Protein AF-E1SM81-F1 (afdb_monomer_lite)

Radius of gyration: 26.09 Å; chains: 1; bounding box: 72×78×33 Å

InterPro domains:
  IPR012658 Uncharacterized protein YheV [PF09526] (25-69)
  IPR012658 Uncharacterized protein YheV [TIGR02443] (25-74)

Secondary structure (DSSP, 8-state):
--------SSSSSSSSSS---------EE-TTPBPTTT--BS-EEEEEETTEEEEEETTT--EEEE--------------------

Foldseek 3Di:
DDDDDDDDDPPPPVPPPDDPPPPPFDWDFDAQDQDPPPRDGSQWIWTDDPNWIKIAGNPPGDIDTHGPPPPPDPPDPDDPDPDDDD

Structure (mmCIF, N/CA/C/O backbone):
data_AF-E1SM81-F1
#
_entry.id   AF-E1SM81-F1
#
loop_
_atom_site.group_PDB
_atom_site.id
_atom_site.type_symbol
_atom_site.label_atom_id
_atom_site.label_alt_id
_atom_site.label_comp_id
_atom_site.label_asym_id
_atom_site.label_entity_id
_atom_site.label_seq_id
_atom_site.pdbx_PDB_ins_code
_atom_site.Cartn_x
_atom_site.Cartn_y
_atom_site.Cartn_z
_atom_site.occupancy
_atom_site.B_iso_or_equiv
_atom_site.auth_seq_id
_atom_site.auth_comp_id
_atom_site.auth_asym_id
_atom_site.auth_atom_id
_atom_site.pdbx_PDB_model_num
ATOM 1 N N . MET A 1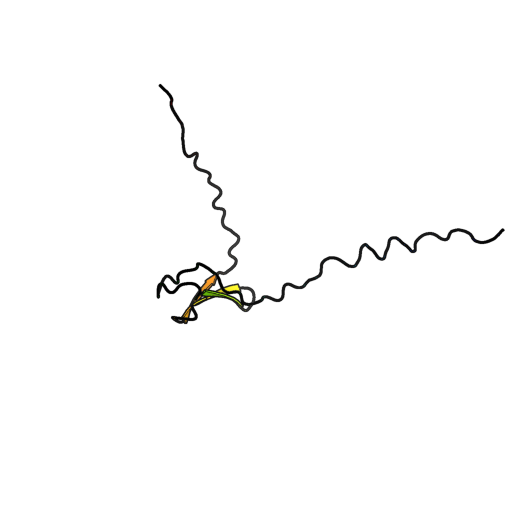 1 ? 57.931 -36.676 -0.839 1.00 48.88 1 MET A N 1
ATOM 2 C CA . MET A 1 1 ? 57.787 -35.943 -2.117 1.00 48.88 1 MET A CA 1
ATOM 3 C C . MET A 1 1 ? 56.404 -36.216 -2.694 1.00 48.88 1 MET A C 1
ATOM 5 O O . MET A 1 1 ? 56.254 -37.087 -3.537 1.00 48.88 1 MET A O 1
ATOM 9 N N . LEU A 1 2 ? 55.373 -35.536 -2.186 1.00 48.84 2 LEU A N 1
ATOM 10 C CA . LEU A 1 2 ? 54.003 -35.679 -2.674 1.00 48.84 2 LEU A CA 1
ATOM 11 C C . LEU A 1 2 ? 53.319 -34.307 -2.725 1.00 48.84 2 LEU A C 1
ATOM 13 O O . LEU A 1 2 ? 53.224 -33.624 -1.713 1.00 48.84 2 LEU A O 1
ATOM 17 N N . ARG A 1 3 ? 52.771 -34.031 -3.913 1.00 47.59 3 ARG A N 1
ATOM 18 C CA . ARG A 1 3 ? 51.586 -33.211 -4.204 1.00 47.59 3 ARG A CA 1
ATOM 19 C C . ARG A 1 3 ? 51.767 -31.693 -4.165 1.00 47.59 3 ARG A C 1
ATOM 21 O O . ARG A 1 3 ? 51.494 -31.003 -3.193 1.00 47.59 3 ARG A O 1
ATOM 28 N N . THR A 1 4 ? 52.150 -31.218 -5.346 1.00 52.38 4 THR A N 1
ATOM 29 C CA . THR A 1 4 ? 51.879 -29.899 -5.911 1.00 52.38 4 THR A CA 1
ATOM 30 C C . THR A 1 4 ? 50.508 -29.357 -5.495 1.00 52.38 4 THR A C 1
ATOM 32 O O . THR A 1 4 ? 49.457 -29.952 -5.738 1.00 52.38 4 THR A O 1
ATOM 35 N N . TRP A 1 5 ? 50.543 -28.197 -4.848 1.00 53.09 5 TRP A N 1
ATOM 36 C CA . TRP A 1 5 ? 49.398 -27.416 -4.406 1.00 53.09 5 TRP A CA 1
ATOM 37 C C . TRP A 1 5 ? 48.720 -26.811 -5.645 1.00 53.09 5 TRP A C 1
ATOM 39 O O . TRP A 1 5 ? 49.097 -25.747 -6.134 1.00 53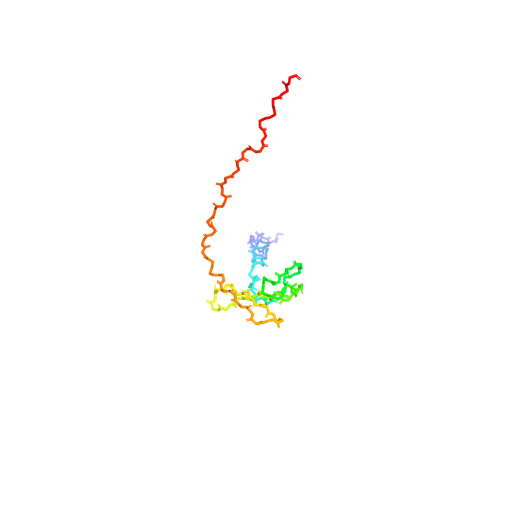.09 5 TRP A O 1
ATOM 49 N N . LYS A 1 6 ? 47.765 -27.546 -6.225 1.00 46.25 6 LYS A N 1
ATOM 50 C CA . LYS A 1 6 ? 46.939 -27.069 -7.338 1.00 46.25 6 LYS A CA 1
ATOM 51 C C . LYS A 1 6 ? 45.886 -26.111 -6.781 1.00 46.25 6 LYS A C 1
ATOM 53 O O . LYS A 1 6 ? 44.802 -26.512 -6.372 1.00 46.25 6 LYS A O 1
ATOM 58 N N . SER A 1 7 ? 46.315 -24.862 -6.653 1.00 54.44 7 SER A N 1
ATOM 59 C CA . SER A 1 7 ? 45.563 -23.657 -7.002 1.00 54.44 7 SER A CA 1
ATOM 60 C C . SER A 1 7 ? 44.061 -23.841 -7.284 1.00 54.44 7 SER A C 1
ATOM 62 O O . SER A 1 7 ? 43.667 -24.495 -8.247 1.00 54.44 7 SER A O 1
ATOM 64 N N . GLY A 1 8 ? 43.233 -23.127 -6.508 1.00 53.66 8 GLY A N 1
ATOM 65 C CA . GLY A 1 8 ? 42.016 -22.507 -7.052 1.00 53.66 8 GLY A CA 1
ATOM 66 C C . GLY A 1 8 ? 40.649 -22.979 -6.548 1.00 53.66 8 GLY A C 1
ATOM 67 O O . GLY A 1 8 ? 39.653 -22.599 -7.145 1.00 53.66 8 GLY A O 1
ATOM 68 N N . GLY A 1 9 ? 40.550 -23.778 -5.481 1.00 48.19 9 GLY A N 1
ATOM 69 C CA . GLY A 1 9 ? 39.257 -24.364 -5.079 1.00 48.19 9 GLY A CA 1
ATOM 70 C C . GLY A 1 9 ? 38.441 -23.623 -4.010 1.00 48.19 9 GLY A C 1
ATOM 71 O O . GLY A 1 9 ? 37.259 -23.910 -3.863 1.00 48.19 9 GLY A O 1
ATOM 72 N N . MET A 1 10 ? 39.037 -22.702 -3.240 1.00 47.09 10 MET A N 1
ATOM 73 C CA . MET A 1 10 ? 38.418 -22.192 -1.998 1.00 47.09 10 MET A CA 1
ATOM 74 C C . MET A 1 10 ? 37.905 -20.738 -2.075 1.00 47.09 10 MET A C 1
ATOM 76 O O . MET A 1 10 ? 37.355 -20.242 -1.101 1.00 47.09 10 MET A O 1
ATOM 80 N N . ILE A 1 11 ? 38.029 -20.055 -3.224 1.00 49.97 11 ILE A N 1
ATOM 81 C CA . ILE A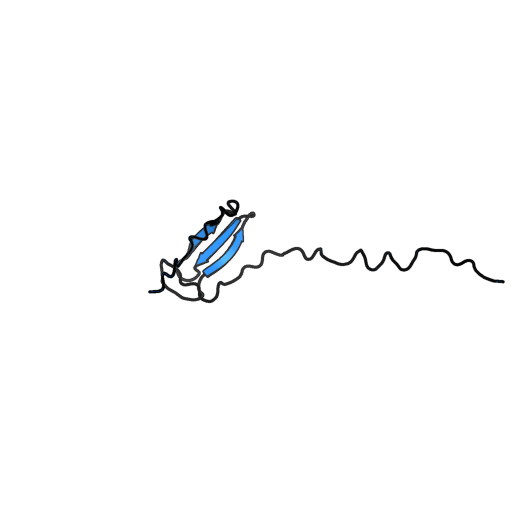 1 11 ? 37.580 -18.650 -3.391 1.00 49.97 11 ILE A CA 1
ATOM 82 C C . ILE A 1 11 ? 36.247 -18.546 -4.164 1.00 49.97 11 ILE A C 1
ATOM 84 O O . ILE A 1 11 ? 35.560 -17.534 -4.090 1.00 49.97 11 ILE A O 1
ATOM 88 N N . ALA A 1 12 ? 35.807 -19.601 -4.860 1.00 48.91 12 ALA A N 1
ATOM 89 C CA . ALA A 1 12 ? 34.608 -19.522 -5.703 1.00 48.91 12 ALA A CA 1
ATOM 90 C C . ALA A 1 12 ? 33.275 -19.721 -4.954 1.00 48.91 12 ALA A C 1
ATOM 92 O O . ALA A 1 12 ? 32.229 -19.346 -5.474 1.00 48.91 12 ALA A O 1
ATOM 93 N N . TYR A 1 13 ? 33.277 -20.294 -3.744 1.00 53.22 13 TYR A N 1
ATOM 94 C CA . TYR A 1 13 ? 32.019 -20.611 -3.049 1.00 53.22 13 TYR A CA 1
ATOM 95 C C . TYR A 1 13 ? 31.398 -19.408 -2.314 1.00 53.22 13 TYR A C 1
ATOM 97 O O . TYR A 1 13 ? 30.189 -19.374 -2.097 1.00 53.22 13 TYR A O 1
ATOM 105 N N . PHE A 1 14 ? 32.201 -18.397 -1.958 1.00 51.38 14 PHE A N 1
ATOM 106 C CA . PHE A 1 14 ? 31.739 -17.234 -1.186 1.00 51.38 14 PHE A CA 1
ATOM 107 C C . PHE A 1 14 ? 31.262 -16.045 -2.039 1.00 51.38 14 PHE A C 1
ATOM 109 O O . PHE A 1 14 ? 30.594 -15.165 -1.511 1.00 51.38 14 PHE A O 1
ATOM 116 N N . ALA A 1 15 ? 31.527 -16.028 -3.350 1.00 54.53 15 ALA A N 1
ATOM 117 C CA . ALA A 1 15 ? 31.126 -14.931 -4.244 1.00 54.53 15 ALA A CA 1
ATOM 118 C C . ALA A 1 15 ? 29.756 -15.132 -4.932 1.00 54.53 15 ALA A C 1
ATOM 120 O O . ALA A 1 15 ? 29.343 -14.289 -5.721 1.00 54.53 15 ALA A O 1
ATOM 121 N N . ALA A 1 16 ? 29.054 -16.245 -4.677 1.00 55.91 16 ALA A N 1
ATOM 122 C CA . ALA A 1 16 ? 27.891 -16.655 -5.477 1.00 55.91 16 ALA A CA 1
ATOM 123 C C . ALA A 1 16 ? 26.540 -16.707 -4.728 1.00 55.91 16 ALA A C 1
ATOM 125 O O . ALA A 1 16 ? 25.542 -17.086 -5.339 1.00 55.91 16 ALA A O 1
ATOM 126 N N . GLN A 1 17 ? 26.466 -16.362 -3.432 1.00 58.03 17 GLN A N 1
ATOM 127 C CA . GLN A 1 17 ? 25.267 -16.629 -2.603 1.00 58.03 17 GLN A CA 1
ATOM 128 C C . GLN A 1 17 ? 24.510 -15.415 -2.033 1.00 58.03 17 GLN A C 1
ATOM 130 O O . GLN A 1 17 ? 23.532 -15.584 -1.310 1.00 58.03 17 GLN A O 1
ATOM 135 N N . GLN A 1 18 ? 24.868 -14.192 -2.392 1.00 56.53 18 GLN A N 1
ATOM 136 C CA . GLN A 1 18 ? 24.158 -12.973 -1.986 1.00 56.53 18 GLN A CA 1
ATOM 137 C C . GLN A 1 18 ? 23.918 -12.213 -3.309 1.00 56.53 18 GLN A C 1
ATOM 139 O O . GLN A 1 18 ? 24.872 -11.995 -4.033 1.00 56.53 18 GLN A O 1
ATOM 144 N N . GLU A 1 19 ? 22.725 -11.868 -3.816 1.00 57.09 19 GLU A N 1
ATOM 145 C CA . GLU A 1 19 ? 21.544 -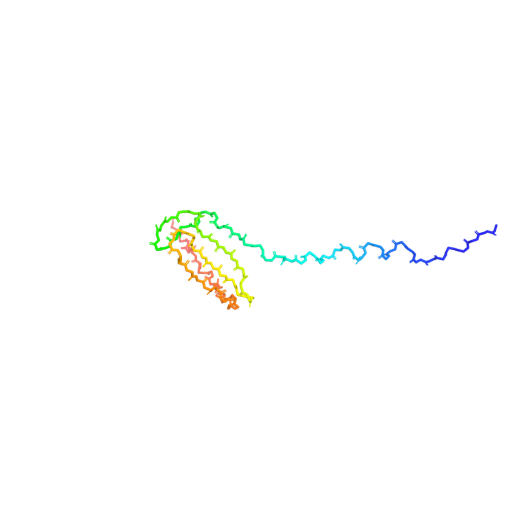11.280 -3.165 1.00 57.09 19 GLU A CA 1
ATOM 146 C C . GLU A 1 19 ? 20.261 -11.394 -4.046 1.00 57.09 19 GLU A C 1
ATOM 148 O O . GLU A 1 19 ? 19.485 -10.451 -4.165 1.00 57.09 19 GLU A O 1
ATOM 153 N N . ARG A 1 20 ? 19.963 -12.526 -4.708 1.00 58.25 20 ARG A N 1
ATOM 154 C CA . ARG A 1 20 ? 18.693 -12.669 -5.473 1.00 58.25 20 ARG A CA 1
ATOM 155 C C . ARG A 1 20 ? 17.500 -13.039 -4.589 1.00 58.25 20 ARG A C 1
ATOM 157 O O . ARG A 1 20 ? 16.805 -14.018 -4.855 1.00 58.25 20 ARG A O 1
ATOM 164 N N . LYS A 1 21 ? 17.220 -12.262 -3.541 1.00 55.09 21 LYS A N 1
ATOM 165 C CA . LYS A 1 21 ? 15.912 -12.345 -2.877 1.00 55.09 21 LYS A CA 1
ATOM 166 C C . LYS A 1 21 ? 14.942 -11.494 -3.687 1.00 55.09 21 LYS A C 1
ATOM 168 O O . LYS A 1 21 ? 14.765 -10.313 -3.413 1.00 55.09 21 LYS A O 1
ATOM 173 N N . GLN A 1 22 ? 14.376 -12.107 -4.729 1.00 56.03 22 GLN A N 1
ATOM 174 C CA . GLN A 1 22 ? 13.234 -11.569 -5.465 1.00 56.03 22 GLN A CA 1
ATOM 175 C C . GLN A 1 22 ? 12.243 -10.982 -4.454 1.00 56.03 22 GLN A C 1
ATOM 177 O O . GLN A 1 22 ? 11.714 -11.700 -3.600 1.00 56.03 22 GLN A O 1
ATOM 182 N N . MET A 1 23 ? 12.055 -9.663 -4.509 1.00 57.91 23 MET A N 1
ATOM 183 C CA . MET A 1 23 ? 11.038 -8.967 -3.737 1.00 57.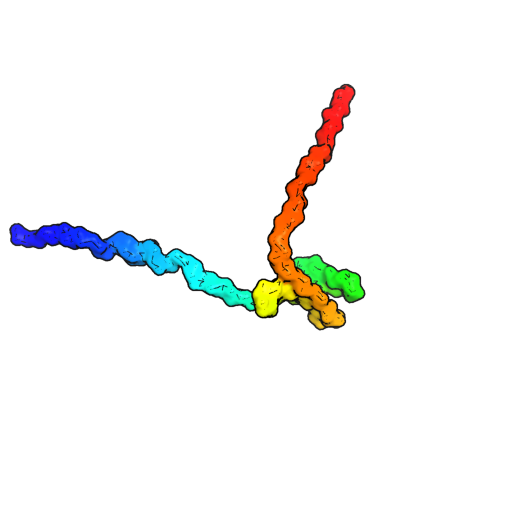91 23 MET A CA 1
ATOM 184 C C . MET A 1 23 ? 9.688 -9.417 -4.286 1.00 57.91 23 MET A C 1
ATOM 186 O O . MET A 1 23 ? 9.157 -8.832 -5.221 1.00 57.91 23 MET A O 1
ATOM 190 N N . ALA A 1 24 ? 9.148 -10.507 -3.740 1.00 62.22 24 ALA A N 1
ATOM 191 C CA . ALA A 1 24 ? 7.738 -10.805 -3.896 1.00 62.22 24 ALA A CA 1
ATOM 192 C C . ALA A 1 24 ? 6.993 -9.573 -3.382 1.00 62.22 24 ALA A C 1
ATOM 194 O O . ALA A 1 24 ? 7.120 -9.241 -2.199 1.00 62.22 24 ALA A O 1
ATOM 195 N N . THR A 1 25 ? 6.293 -8.870 -4.270 1.00 66.88 25 THR A N 1
ATOM 196 C CA . THR A 1 25 ? 5.528 -7.679 -3.918 1.00 66.88 25 THR A CA 1
ATOM 197 C C . THR A 1 25 ? 4.411 -8.082 -2.962 1.00 66.88 25 THR A C 1
ATOM 199 O O . THR A 1 25 ? 3.313 -8.462 -3.360 1.00 66.88 25 THR A O 1
ATOM 202 N N . LYS A 1 26 ? 4.724 -8.079 -1.668 1.00 72.88 26 LYS A N 1
ATOM 203 C CA . LYS A 1 26 ? 3.769 -8.378 -0.612 1.00 72.88 26 LYS A CA 1
ATOM 204 C C . LYS A 1 26 ? 2.884 -7.162 -0.417 1.00 72.88 26 LYS A C 1
ATOM 206 O O . LYS A 1 26 ? 3.383 -6.051 -0.247 1.00 72.88 26 LYS A O 1
ATOM 211 N N . LYS A 1 27 ? 1.574 -7.402 -0.397 1.00 81.88 27 LYS A N 1
ATOM 212 C CA . LYS A 1 27 ? 0.603 -6.407 0.053 1.00 81.88 27 LYS A CA 1
ATOM 213 C C . LYS A 1 27 ? 0.929 -6.055 1.510 1.00 81.88 27 LYS A C 1
ATOM 215 O O . LYS A 1 27 ? 1.102 -6.963 2.327 1.00 81.88 27 LYS A O 1
ATOM 220 N N . ARG A 1 28 ? 1.075 -4.767 1.820 1.00 86.81 28 ARG A N 1
ATOM 221 C CA . ARG A 1 28 ? 1.435 -4.246 3.151 1.00 86.81 28 ARG A CA 1
ATOM 222 C C . ARG A 1 28 ? 0.362 -3.277 3.636 1.00 86.81 28 ARG A C 1
ATOM 224 O O . ARG A 1 28 ? -0.116 -2.472 2.851 1.00 86.81 28 ARG A O 1
ATOM 231 N N . PHE A 1 29 ? -0.003 -3.340 4.911 1.00 87.25 29 PHE A N 1
ATOM 232 C CA . PHE A 1 29 ? -0.856 -2.325 5.536 1.00 87.25 29 PHE A CA 1
ATOM 233 C C . PHE A 1 29 ? 0.001 -1.167 6.046 1.00 87.25 29 PHE A C 1
ATOM 235 O O . PHE A 1 29 ? 1.122 -1.389 6.516 1.00 87.25 29 PHE A O 1
ATOM 242 N N . ILE A 1 30 ? -0.509 0.058 5.936 1.00 84.94 30 ILE A N 1
ATOM 243 C CA . ILE A 1 30 ? 0.174 1.260 6.418 1.00 84.94 30 ILE A CA 1
ATOM 244 C C . ILE A 1 30 ? -0.362 1.592 7.812 1.00 84.94 30 ILE A C 1
ATOM 246 O O . ILE A 1 30 ? -1.458 2.131 7.946 1.00 84.94 30 ILE A O 1
ATOM 250 N N . ALA A 1 31 ? 0.422 1.271 8.841 1.00 83.75 31 ALA A N 1
ATOM 251 C CA . ALA A 1 31 ? 0.105 1.649 10.214 1.00 83.75 31 ALA A CA 1
ATOM 252 C C . ALA A 1 31 ? 0.213 3.175 10.394 1.00 83.75 31 ALA A C 1
ATOM 254 O O . ALA A 1 31 ? 1.168 3.794 9.919 1.00 83.75 31 ALA A O 1
ATOM 255 N N . GLY A 1 32 ? -0.759 3.781 11.069 1.00 82.31 32 GLY A N 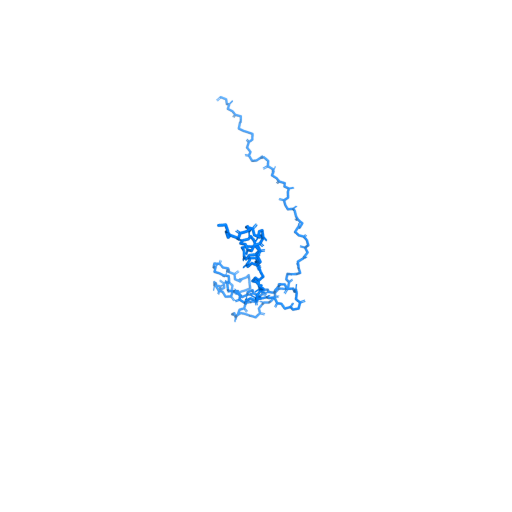1
ATOM 256 C CA . GLY A 1 32 ? -0.876 5.219 11.302 1.00 82.31 32 GLY A CA 1
ATOM 257 C C . GLY A 1 32 ? -1.447 6.021 10.129 1.00 82.31 32 GLY A C 1
ATOM 258 O O . GLY A 1 32 ? -1.563 7.241 10.238 1.00 82.31 32 GLY A O 1
ATOM 259 N N . ALA A 1 33 ? -1.813 5.385 9.011 1.00 85.94 33 ALA A N 1
ATOM 260 C CA . ALA A 1 33 ? -2.453 6.085 7.901 1.00 85.94 33 ALA A CA 1
ATOM 261 C C . ALA A 1 33 ? -3.948 6.288 8.175 1.00 85.94 33 ALA A C 1
ATOM 263 O O . ALA A 1 33 ? -4.688 5.319 8.337 1.00 85.94 33 ALA A O 1
ATOM 264 N N . GLN A 1 34 ? -4.391 7.547 8.164 1.00 87.62 34 GLN A N 1
ATOM 265 C CA . GLN A 1 34 ? -5.811 7.886 8.081 1.00 87.62 34 GLN A CA 1
ATOM 266 C C . GLN A 1 34 ? -6.239 7.988 6.624 1.00 87.62 34 GLN A C 1
ATOM 268 O O . GLN A 1 34 ? -5.605 8.672 5.814 1.00 87.62 34 GLN A O 1
ATOM 273 N N . CYS A 1 35 ? -7.342 7.328 6.290 1.00 85.62 35 CYS A N 1
ATOM 274 C CA . CYS A 1 35 ? -7.957 7.513 4.986 1.00 85.62 35 CYS A CA 1
ATOM 275 C C . CYS A 1 35 ? -8.531 8.941 4.870 1.00 85.62 35 CYS A C 1
ATOM 277 O O . CYS A 1 35 ? -9.284 9.350 5.751 1.00 85.62 35 CYS A O 1
ATOM 279 N N . PRO A 1 36 ? -8.262 9.700 3.791 1.00 83.50 36 PRO A N 1
ATOM 280 C CA . PRO A 1 36 ? -8.821 11.044 3.630 1.00 83.50 36 PRO A CA 1
ATOM 281 C C . PRO A 1 36 ? -10.344 11.052 3.419 1.00 83.50 36 PRO A C 1
ATOM 283 O O . PRO A 1 36 ? -10.975 12.072 3.669 1.00 83.50 36 PRO A O 1
ATOM 286 N N . GLU A 1 37 ? -10.939 9.939 2.970 1.00 86.38 37 GLU A N 1
ATOM 287 C CA . GLU A 1 37 ? -12.387 9.861 2.729 1.00 86.38 37 GLU A CA 1
ATOM 288 C C . GLU A 1 37 ? -13.178 9.445 3.970 1.00 86.38 37 GLU A C 1
ATOM 290 O O . GLU A 1 37 ? -14.187 10.067 4.282 1.00 86.38 37 GLU A O 1
ATOM 295 N N . CYS A 1 38 ? -12.730 8.414 4.694 1.00 88.38 38 CYS A N 1
ATOM 296 C CA . CYS A 1 38 ? -13.466 7.885 5.847 1.00 88.38 38 CYS A CA 1
ATOM 297 C C . CYS A 1 38 ? -12.816 8.167 7.207 1.00 88.38 38 CYS A C 1
ATOM 299 O O . CYS A 1 38 ? -13.419 7.845 8.222 1.00 88.38 38 CYS A O 1
ATOM 301 N N . GLN A 1 39 ? -11.610 8.748 7.246 1.00 87.31 39 GLN A N 1
ATOM 302 C CA . GLN A 1 39 ? -10.833 9.050 8.466 1.00 87.31 39 GLN A CA 1
ATOM 303 C C . GLN A 1 39 ? -10.497 7.836 9.348 1.00 87.31 39 GLN A C 1
ATOM 305 O O . GLN A 1 39 ? -9.930 7.987 10.428 1.00 87.31 39 GLN A O 1
ATOM 310 N N . GLU A 1 40 ? -10.765 6.629 8.852 1.00 86.06 40 GLU A N 1
ATOM 311 C CA . GLU A 1 40 ? -10.435 5.385 9.534 1.00 86.06 40 GLU A CA 1
ATOM 312 C C . GLU A 1 40 ? -8.914 5.189 9.576 1.00 86.06 40 GLU A C 1
ATOM 314 O O . GLU A 1 40 ? -8.211 5.432 8.583 1.00 86.06 40 GLU A O 1
ATOM 319 N N . GLN A 1 41 ? -8.410 4.764 10.734 1.00 89.00 41 GLN A N 1
ATOM 320 C CA . GLN A 1 41 ? -6.990 4.482 10.955 1.00 89.00 41 GLN A CA 1
ATOM 321 C C . GLN A 1 41 ? -6.644 3.061 10.495 1.00 89.00 41 GLN A C 1
ATOM 323 O O . GLN A 1 41 ? -7.502 2.180 10.464 1.00 89.00 41 GLN A O 1
ATOM 328 N N . ASP A 1 42 ? -5.390 2.843 10.093 1.00 85.50 42 ASP A N 1
ATOM 329 C CA . ASP A 1 42 ? -4.818 1.524 9.757 1.00 85.50 42 ASP A CA 1
ATOM 330 C C . ASP A 1 42 ? -5.559 0.746 8.654 1.00 85.50 42 ASP A C 1
ATOM 332 O O . ASP A 1 42 ? -5.370 -0.455 8.465 1.00 85.50 42 ASP A O 1
ATOM 336 N N . SER A 1 43 ? -6.389 1.445 7.881 1.00 88.12 43 SER A N 1
ATOM 337 C CA . SER A 1 43 ? -7.298 0.843 6.900 1.00 88.12 43 SER A CA 1
ATOM 338 C C . SER A 1 43 ? -6.744 0.861 5.477 1.00 88.12 43 SER A C 1
ATOM 340 O O . SER A 1 43 ? -7.396 0.391 4.547 1.00 88.12 43 SER A O 1
ATOM 342 N N . VAL A 1 44 ? -5.549 1.418 5.277 1.00 88.62 44 VAL A N 1
ATOM 343 C CA . VAL A 1 44 ? -4.938 1.578 3.955 1.00 88.62 44 VAL A CA 1
ATOM 344 C C . VAL A 1 44 ? -3.966 0.432 3.677 1.00 88.62 44 VAL A C 1
ATOM 346 O O . VAL A 1 44 ? -2.979 0.237 4.390 1.00 88.62 44 VAL A O 1
ATOM 349 N N . MET A 1 45 ? -4.228 -0.312 2.608 1.00 88.00 45 MET A N 1
ATOM 350 C CA . MET A 1 45 ? -3.384 -1.368 2.063 1.00 88.00 45 MET A CA 1
ATOM 351 C C . MET A 1 45 ? -2.620 -0.849 0.846 1.00 88.00 45 MET A C 1
ATOM 353 O O . MET A 1 45 ? -3.194 -0.209 -0.024 1.00 88.00 45 MET A O 1
ATOM 357 N N . LEU A 1 46 ? -1.335 -1.168 0.755 1.00 86.06 46 LEU A N 1
ATOM 358 C CA . LEU A 1 46 ? -0.486 -0.882 -0.392 1.00 86.06 46 LEU A CA 1
ATOM 359 C C . LEU A 1 46 ? -0.057 -2.194 -1.050 1.00 86.06 46 LEU A C 1
ATOM 361 O O . LEU A 1 46 ? 0.487 -3.086 -0.393 1.00 86.06 46 LEU A O 1
ATOM 365 N N . TYR A 1 47 ? -0.298 -2.321 -2.348 1.00 86.12 47 TYR A N 1
ATOM 366 C CA . TYR A 1 47 ? 0.103 -3.464 -3.165 1.00 86.12 47 TYR A CA 1
ATOM 367 C C . TYR A 1 47 ? 0.602 -2.994 -4.529 1.00 86.12 47 TYR A C 1
ATOM 369 O O . TYR A 1 47 ? 0.249 -1.908 -4.953 1.00 86.12 47 TYR A O 1
ATOM 377 N N . ALA A 1 48 ? 1.418 -3.786 -5.229 1.00 84.62 48 ALA A N 1
ATOM 378 C CA . ALA A 1 48 ? 1.734 -3.483 -6.625 1.00 84.62 48 ALA A CA 1
ATOM 379 C C . ALA A 1 48 ? 0.871 -4.327 -7.555 1.00 84.62 48 ALA A C 1
ATOM 381 O O . ALA A 1 48 ? 0.821 -5.552 -7.423 1.00 84.62 48 ALA A O 1
ATOM 382 N N . GLU A 1 49 ? 0.228 -3.663 -8.505 1.00 82.94 49 GLU A N 1
ATOM 383 C CA . GLU A 1 49 ? -0.537 -4.279 -9.579 1.00 82.94 49 GLU A CA 1
ATOM 384 C C . GLU A 1 49 ? 0.094 -3.867 -10.911 1.00 82.94 49 GLU A C 1
ATOM 386 O O . GLU A 1 49 ? 0.280 -2.685 -11.183 1.00 82.94 49 GLU A O 1
ATOM 391 N N . SER A 1 50 ? 0.495 -4.847 -11.727 1.00 80.31 50 SER A N 1
ATOM 392 C CA . SER A 1 50 ? 1.077 -4.609 -13.061 1.00 80.31 50 SER A CA 1
ATOM 393 C C . SER A 1 50 ? 2.287 -3.655 -13.094 1.00 80.31 50 SER A C 1
ATOM 395 O O . SER A 1 50 ? 2.527 -2.988 -14.095 1.00 80.31 50 SER A O 1
ATOM 397 N N . GLY A 1 51 ? 3.065 -3.594 -12.006 1.00 77.44 51 GLY A N 1
ATOM 398 C CA . GLY A 1 51 ? 4.240 -2.719 -11.887 1.00 77.44 51 GLY A CA 1
ATOM 399 C C . GLY A 1 51 ? 3.949 -1.313 -11.349 1.00 77.44 51 GLY A C 1
ATOM 400 O O . GLY A 1 51 ? 4.878 -0.522 -11.220 1.00 77.44 51 GLY A O 1
ATOM 401 N N . VAL A 1 52 ? 2.696 -1.014 -10.996 1.00 80.88 52 VAL A N 1
ATOM 402 C CA . VAL A 1 52 ? 2.274 0.252 -10.381 1.00 80.88 52 VAL A CA 1
ATOM 403 C C . VAL A 1 52 ? 1.930 0.010 -8.914 1.00 80.88 52 VAL A C 1
ATOM 405 O O . VAL A 1 52 ? 1.237 -0.956 -8.596 1.00 80.88 52 VAL A O 1
ATOM 408 N N . GLU A 1 53 ? 2.410 0.867 -8.009 1.00 84.75 53 GLU A N 1
ATOM 409 C CA . GLU A 1 53 ? 2.003 0.816 -6.603 1.00 84.75 53 GLU A CA 1
ATOM 410 C C . GLU A 1 53 ? 0.585 1.380 -6.456 1.00 84.75 53 GLU A C 1
ATOM 412 O O . GLU A 1 53 ? 0.259 2.468 -6.924 1.00 84.75 53 GLU A O 1
ATOM 417 N N . VAL A 1 54 ? -0.283 0.627 -5.800 1.00 86.38 54 VAL A N 1
ATOM 418 C CA . VAL A 1 54 ? -1.687 0.951 -5.569 1.00 86.38 54 VAL A CA 1
ATOM 419 C C . VAL A 1 54 ? -1.913 1.004 -4.071 1.00 86.38 54 VAL A C 1
ATOM 421 O O . VAL A 1 54 ? -1.607 0.045 -3.362 1.00 86.38 54 VAL A O 1
ATOM 424 N N . MET A 1 55 ? -2.449 2.121 -3.587 1.00 87.19 55 MET A N 1
ATOM 425 C CA . MET A 1 55 ? -2.994 2.216 -2.236 1.00 87.19 55 MET A CA 1
ATOM 426 C C . MET A 1 55 ? -4.515 2.062 -2.301 1.00 87.19 55 MET A C 1
ATOM 428 O O . MET A 1 55 ? -5.165 2.684 -3.137 1.00 87.19 55 MET A O 1
ATOM 432 N N . GLU A 1 56 ? -5.086 1.265 -1.411 1.00 89.25 56 GLU A N 1
ATOM 433 C CA . GLU A 1 56 ? -6.514 0.972 -1.334 1.00 89.25 56 GLU A CA 1
ATOM 434 C C . GLU A 1 56 ? -6.965 0.980 0.127 1.00 89.25 56 GLU A C 1
ATOM 436 O O . GLU A 1 56 ? -6.335 0.362 0.980 1.00 89.25 56 GLU A O 1
ATOM 441 N N . CYS A 1 57 ? -8.050 1.684 0.435 1.00 91.31 57 CYS A N 1
ATOM 442 C CA . CYS A 1 57 ? -8.675 1.667 1.749 1.00 91.31 57 CYS A CA 1
ATOM 443 C C . CYS A 1 57 ? -9.695 0.527 1.830 1.00 91.31 57 CYS A C 1
ATOM 445 O O . CYS A 1 57 ? -10.667 0.521 1.074 1.00 91.31 57 CYS A O 1
ATOM 447 N N . VAL A 1 58 ? -9.526 -0.394 2.779 1.00 88.56 58 VAL A N 1
ATOM 448 C CA . VAL A 1 58 ? -10.446 -1.533 2.963 1.00 88.56 58 VAL A CA 1
ATOM 449 C C . VAL A 1 58 ? -11.789 -1.133 3.583 1.00 88.56 58 VAL A C 1
ATOM 451 O O . VAL A 1 58 ? -12.751 -1.885 3.476 1.00 88.56 58 VAL A O 1
ATOM 454 N N . ALA A 1 59 ? -11.868 0.041 4.219 1.00 88.31 59 ALA A N 1
ATOM 455 C CA . ALA A 1 59 ? -13.076 0.513 4.895 1.00 88.31 59 ALA A CA 1
ATOM 456 C C . ALA A 1 59 ? -14.071 1.195 3.937 1.00 88.31 59 ALA A C 1
ATOM 458 O O . ALA A 1 59 ? -15.273 0.966 4.035 1.00 88.31 59 ALA A O 1
ATOM 459 N N . CYS A 1 60 ? -13.584 2.016 2.999 1.00 89.81 60 CYS A N 1
ATOM 460 C CA . CYS A 1 60 ? -14.432 2.769 2.061 1.00 89.81 60 CYS A CA 1
ATOM 461 C C . CYS A 1 60 ? -14.245 2.394 0.581 1.00 89.81 60 CYS A C 1
ATOM 463 O O . CYS A 1 60 ? -15.022 2.840 -0.258 1.00 89.81 60 CYS A O 1
ATOM 465 N N . GLY A 1 61 ? -13.228 1.597 0.235 1.00 87.44 61 GLY A N 1
ATOM 466 C CA . GLY A 1 61 ? -12.931 1.214 -1.151 1.00 87.44 61 GLY A CA 1
ATOM 467 C C . GLY A 1 61 ? -12.197 2.282 -1.969 1.00 87.44 61 GLY A C 1
ATOM 468 O O . GLY A 1 61 ? -12.013 2.121 -3.176 1.00 87.44 61 GLY A O 1
ATOM 469 N N . TYR A 1 62 ? -11.758 3.376 -1.341 1.00 87.81 62 TYR A N 1
ATOM 470 C CA . TYR A 1 62 ? -10.958 4.404 -2.001 1.00 87.81 62 TYR A CA 1
ATOM 471 C C . TYR A 1 62 ? -9.617 3.835 -2.472 1.00 87.81 62 TYR A C 1
ATOM 473 O O . TYR A 1 62 ? -8.860 3.301 -1.664 1.00 87.81 62 TYR A O 1
ATOM 481 N N . ARG A 1 63 ? -9.287 4.003 -3.758 1.00 87.44 63 ARG A N 1
ATOM 482 C CA . ARG A 1 63 ? -8.019 3.547 -4.344 1.00 87.44 63 ARG A CA 1
ATOM 483 C C . ARG A 1 63 ? -7.282 4.665 -5.072 1.00 87.44 63 ARG A C 1
ATOM 485 O O . ARG A 1 63 ? -7.890 5.456 -5.798 1.00 87.44 63 ARG A O 1
ATOM 492 N N . LYS A 1 64 ? -5.961 4.708 -4.926 1.00 84.31 64 LYS A N 1
ATOM 493 C CA . LYS A 1 64 ? -5.070 5.577 -5.700 1.00 84.31 64 LYS A CA 1
ATOM 494 C C . LYS A 1 64 ? -3.936 4.749 -6.282 1.00 84.31 64 LYS A C 1
ATOM 496 O O . LYS A 1 64 ? -3.244 4.037 -5.565 1.00 84.31 64 LYS A O 1
ATOM 501 N N . HIS A 1 65 ? -3.755 4.869 -7.591 1.00 83.88 65 HIS A N 1
ATOM 502 C CA . HIS A 1 65 ? -2.594 4.336 -8.286 1.00 83.88 65 HIS A CA 1
ATOM 503 C C . HIS A 1 65 ? -1.499 5.393 -8.202 1.00 83.88 65 HIS A C 1
ATOM 505 O O . HIS A 1 65 ? -1.653 6.484 -8.753 1.00 83.88 65 HIS A O 1
ATOM 511 N N . GLN A 1 66 ? -0.429 5.090 -7.483 1.00 71.94 66 GLN A N 1
ATOM 512 C CA . GLN A 1 66 ? 0.782 5.884 -7.511 1.00 71.94 66 GLN A CA 1
ATOM 513 C C . GLN A 1 66 ? 1.679 5.250 -8.571 1.00 71.94 66 GLN A C 1
ATOM 515 O O . GLN A 1 66 ? 2.376 4.263 -8.329 1.00 71.94 66 GLN A O 1
ATOM 520 N N . ALA A 1 67 ? 1.599 5.780 -9.794 1.00 63.16 67 ALA A N 1
ATOM 521 C CA . ALA A 1 67 ? 2.643 5.514 -10.769 1.00 63.16 67 ALA A CA 1
ATOM 522 C C . ALA A 1 67 ? 3.975 5.937 -10.129 1.00 63.16 67 ALA A C 1
ATOM 524 O O . ALA A 1 67 ? 4.011 6.973 -9.455 1.00 63.16 67 ALA A O 1
ATOM 525 N N . PRO A 1 68 ? 5.056 5.156 -10.280 1.00 53.97 68 PRO A N 1
ATOM 526 C CA . PRO A 1 68 ? 6.383 5.622 -9.929 1.00 53.97 68 PRO A CA 1
ATOM 527 C C . PRO A 1 68 ? 6.792 6.675 -10.966 1.00 53.97 68 PRO A C 1
ATOM 529 O O . PRO A 1 68 ? 7.662 6.439 -11.800 1.00 53.97 68 PRO A O 1
ATOM 532 N N . ASP A 1 69 ? 6.131 7.831 -10.953 1.00 49.09 69 ASP A N 1
ATOM 533 C CA . ASP A 1 69 ? 6.703 9.038 -11.516 1.00 49.09 69 ASP A CA 1
ATOM 534 C C . ASP A 1 69 ? 7.985 9.270 -10.728 1.00 49.09 69 ASP A C 1
ATOM 536 O O . ASP A 1 69 ? 7.976 9.333 -9.492 1.00 49.09 69 ASP A O 1
ATOM 540 N N . ALA A 1 70 ? 9.098 9.250 -11.461 1.00 50.50 70 ALA A N 1
ATOM 541 C CA . ALA A 1 70 ? 10.428 9.526 -10.965 1.00 50.50 70 ALA A CA 1
ATOM 542 C C . ALA A 1 70 ? 10.333 10.614 -9.901 1.00 50.50 70 ALA A C 1
ATOM 544 O O . ALA A 1 70 ? 9.839 11.698 -10.187 1.00 50.50 70 ALA A O 1
ATOM 545 N N . ALA A 1 71 ? 10.738 10.273 -8.675 1.00 52.44 71 ALA A N 1
ATOM 546 C CA . ALA A 1 71 ? 10.702 11.144 -7.518 1.00 52.44 71 ALA A CA 1
ATOM 547 C C . ALA A 1 71 ? 11.139 12.561 -7.906 1.00 52.44 71 ALA A C 1
ATOM 549 O O . ALA A 1 71 ? 12.334 12.850 -8.011 1.00 52.44 71 ALA A O 1
ATOM 550 N N . GLU A 1 72 ? 10.169 13.444 -8.129 1.00 53.09 72 GLU A N 1
ATOM 551 C CA . GLU A 1 72 ? 10.423 14.840 -8.439 1.00 53.09 72 GLU A CA 1
ATOM 552 C C . GLU A 1 72 ? 10.688 15.539 -7.101 1.00 53.09 72 GLU A C 1
ATOM 554 O O . GLU A 1 72 ? 9.822 16.098 -6.434 1.00 53.09 72 GLU A O 1
ATOM 559 N N . GLN A 1 73 ? 11.909 15.294 -6.623 1.00 54.94 73 GLN A N 1
ATOM 560 C CA . GLN A 1 73 ? 12.811 16.229 -5.967 1.00 54.94 73 GLN A CA 1
ATOM 561 C C . GLN A 1 73 ? 12.118 17.418 -5.287 1.00 54.94 73 GLN A C 1
ATOM 563 O O . GLN A 1 73 ? 12.094 18.528 -5.812 1.00 54.94 73 GLN A O 1
ATOM 568 N N . LYS A 1 74 ? 11.709 17.250 -4.025 1.00 50.84 74 LYS A N 1
ATOM 569 C CA . LYS A 1 74 ? 11.730 18.384 -3.087 1.00 50.84 74 LYS A CA 1
ATOM 570 C C . LYS A 1 74 ? 13.160 18.598 -2.590 1.00 50.84 74 LYS A C 1
ATOM 572 O O . LYS A 1 74 ? 13.472 18.379 -1.424 1.00 50.84 74 LYS A O 1
ATOM 577 N N . ALA A 1 75 ? 14.039 18.988 -3.511 1.00 53.62 75 ALA A N 1
ATOM 578 C CA . ALA A 1 75 ? 15.325 19.588 -3.195 1.00 53.62 75 ALA A CA 1
ATOM 579 C C . ALA A 1 75 ? 15.102 21.099 -3.079 1.00 53.62 75 ALA A C 1
ATOM 581 O O . ALA A 1 75 ? 14.995 21.811 -4.069 1.00 53.62 75 ALA A O 1
ATOM 582 N N . GLY A 1 76 ? 14.966 21.567 -1.846 1.00 49.62 76 GLY A N 1
ATOM 583 C CA . GLY A 1 76 ? 14.761 22.975 -1.542 1.00 49.62 76 GLY A CA 1
ATOM 584 C C . GLY A 1 76 ? 14.745 23.162 -0.040 1.00 49.62 76 GLY A C 1
ATOM 585 O O . GLY A 1 76 ? 13.704 23.449 0.538 1.00 49.62 76 GLY A O 1
ATOM 586 N N . GLY A 1 77 ? 15.886 22.908 0.604 1.00 58.31 77 GLY A N 1
ATOM 587 C CA . GLY A 1 77 ? 16.111 23.364 1.968 1.00 58.31 77 GLY A CA 1
ATOM 588 C C . GLY A 1 77 ? 16.109 24.889 1.974 1.00 58.31 77 GLY A C 1
ATOM 589 O O . GLY A 1 77 ? 17.144 25.506 1.752 1.00 58.31 77 GLY A O 1
ATOM 590 N N . GLU A 1 78 ? 14.941 25.490 2.178 1.00 59.69 78 GLU A N 1
ATOM 591 C CA . GLU A 1 78 ? 14.833 26.892 2.560 1.00 59.69 78 GLU A CA 1
ATOM 592 C C . GLU A 1 78 ? 15.378 27.003 3.987 1.00 59.69 78 GLU A C 1
ATOM 594 O O . GLU A 1 78 ? 14.912 26.332 4.910 1.00 59.69 78 GLU A O 1
ATOM 599 N N . VAL A 1 79 ? 16.426 27.804 4.143 1.00 69.62 79 VAL A N 1
ATOM 600 C CA . VAL A 1 79 ? 17.090 28.106 5.409 1.00 69.62 79 VAL A CA 1
ATOM 601 C C . VAL A 1 79 ? 16.063 28.670 6.398 1.00 69.62 79 VAL A C 1
ATOM 603 O O . VAL A 1 79 ? 15.720 29.850 6.356 1.00 69.62 79 VAL A O 1
ATOM 606 N N . ILE A 1 80 ? 15.572 27.838 7.318 1.00 69.38 80 ILE A N 1
ATOM 607 C CA . ILE A 1 80 ? 14.783 28.299 8.462 1.00 69.38 80 ILE A CA 1
ATOM 608 C C . ILE A 1 80 ? 15.764 28.881 9.486 1.00 69.38 80 ILE A C 1
ATOM 610 O O . ILE A 1 80 ? 16.368 28.152 10.268 1.00 69.38 80 ILE A O 1
ATOM 614 N N . GLY A 1 81 ? 15.903 30.207 9.474 1.00 62.56 81 GLY A N 1
ATOM 615 C CA . GLY A 1 81 ? 16.415 30.977 10.610 1.00 62.56 81 GLY A CA 1
ATOM 616 C C . GLY A 1 81 ? 17.745 31.690 10.379 1.00 62.56 81 GLY A C 1
ATOM 617 O O . GLY A 1 81 ? 18.793 31.229 10.822 1.00 62.56 81 GLY A O 1
ATOM 618 N N . VAL A 1 82 ? 17.699 32.896 9.805 1.00 73.50 82 VAL A N 1
ATOM 619 C CA . VAL A 1 82 ? 18.721 33.915 10.095 1.00 73.50 82 VAL A CA 1
ATOM 620 C C . VAL A 1 82 ? 18.426 34.448 11.497 1.00 73.50 82 VAL A C 1
ATOM 622 O O . VAL A 1 82 ? 17.571 35.312 11.679 1.00 73.50 82 VAL A O 1
ATOM 625 N N . PHE A 1 83 ? 19.094 33.889 12.504 1.00 70.62 83 PHE A N 1
ATOM 626 C CA . PHE A 1 83 ? 19.038 34.393 13.873 1.00 70.62 83 PHE A CA 1
ATOM 627 C C . PHE A 1 83 ? 19.912 35.654 13.948 1.00 70.62 83 PHE A C 1
ATOM 629 O O . PHE A 1 83 ? 21.135 35.566 13.852 1.00 70.62 83 PHE A O 1
ATOM 636 N N . LYS A 1 84 ? 19.291 36.834 14.058 1.00 70.69 84 LYS A N 1
ATOM 637 C CA . LYS A 1 84 ? 19.976 38.086 14.411 1.00 70.69 84 LYS A CA 1
ATOM 638 C C . LYS A 1 84 ? 19.932 38.242 15.936 1.00 70.69 84 LYS A C 1
ATOM 640 O O . LYS A 1 84 ? 18.841 38.470 16.452 1.00 70.69 84 LYS A O 1
ATOM 645 N N . PRO A 1 85 ? 21.059 38.087 16.652 1.00 75.94 85 PRO A N 1
ATOM 646 C CA . PRO A 1 85 ? 21.162 38.503 18.043 1.00 75.94 85 PRO A CA 1
ATOM 647 C C . PRO A 1 85 ? 21.456 40.009 18.110 1.00 75.94 85 PRO A C 1
ATOM 649 O O . PRO A 1 85 ? 22.354 40.490 17.415 1.00 75.94 85 PRO A O 1
ATOM 652 N N . GLU A 1 86 ? 20.702 40.724 18.942 1.00 59.69 86 GLU A N 1
ATOM 653 C CA . GLU A 1 86 ? 21.110 42.019 19.508 1.00 59.69 86 GLU A CA 1
ATOM 654 C C . GLU A 1 86 ? 21.654 41.780 20.918 1.00 59.69 86 GLU A C 1
ATOM 656 O O . GLU A 1 86 ? 21.077 40.911 21.619 1.00 59.69 86 GLU A O 1
#

Sequence (86 aa):
MLRTWKSGGMIAYFAAQQERKQMATKKRFIAGAQCPECQEQDSVMLYAESGVEVMECVACGYRKHQAPDAAEQKAGGEVIGVFKPE

Organism: Ferrimonas balearica (strain DSM 9799 / CCM 4581 / KCTC 23876 / PAT) (NCBI:txid550540)

pLDDT: mean 70.24, std 15.59, range [46.25, 91.31]